Protein 3GA3 (pdb70)

Radius of gyration: 14.43 Å; Cα contacts (8 Å, |Δi|>4): 272; chains: 1; bounding box: 32×32×39 Å

InterPro domains:
  IPR001650 Helicase, C-terminal domain-like [PF00271] (705-823)
  IPR001650 Helicase, C-terminal domain-like [PS51194] (700-882)
  IPR001650 Helicase, C-terminal domain-like [SM00490] (742-826)
  IPR006935 Helicase/UvrB, N-terminal [PF04851] (306-491)
  IPR011029 Death-like domain superfamily [G3DSA:1.10.533.10] (6-97)
  IPR011029 Death-like domain superfamily [G3DSA:1.10.533.10] (108-204)
  IPR014001 Helicase superfamily 1/2, ATP-binding domain [PS51192] (316-509)
  IPR014001 Helicase superfamily 1/2, ATP-binding domain [SM00487] (304-528)
  IPR021673 RIG-I-like receptor, C-terminal regulatory domain [PF11648] (904-1017)
  IPR021673 RIG-I-like receptor, C-terminal regulatory domain [PS51789] (893-1020)
  IPR027417 P-loop containing nucleoside triphosphate hydrolase [G3DSA:3.40.50.300] (308-873)
  IPR027417 P-loop containing nucleoside triphosphate hydrolase [G3DSA:3.40.50.300] (536-840)
  IPR027417 P-loop containing nucleoside triphosphate hydrolase [SSF52540] (132-460)
  IPR027417 P-loop containing nucleoside triphosphate hydrolase [SSF52540] (356-835)
  IPR031964 Caspase recruitment domain [PF16739] (8-97)
  IPR031964 Caspase recruitment domain [PF16739] (111-200)
  IPR038557 RIG-I-like receptor, C-terminal domain superfamily [G3DSA:2.170.150.30] (891-1025)
  IPR041204 RIG-I-like receptor, C-terminal [PF18119] (537-692)
  IPR051363 RIG-I-like Receptor (RLR) Helicase [PTHR14074] (137-1017)

Organism: Homo sapiens (NCBI:txid9606)

Structure (mmCIF, N/CA/C/O backbone):
data_3GA3
#
_entry.id   3GA3
#
_cell.length_a   28.410
_cell.length_b   60.920
_cell.length_c   36.443
_cell.angle_alpha   90.00
_cell.angle_beta   102.58
_cell.angle_gamma   90.00
#
_symmetry.space_group_name_H-M   'P 1 21 1'
#
loop_
_entity.id
_entity.type
_entity.pdbx_description
1 polymer 'Interferon-induced helicase C domain-containing protein 1, MDA5'
2 non-polymer 'ZINC ION'
3 water water
#
loop_
_atom_site.group_PDB
_atom_site.id
_atom_site.type_symbol
_atom_site.label_atom_id
_atom_site.label_alt_id
_atom_site.label_comp_id
_atom_site.label_asym_id
_atom_site.label_entity_id
_atom_site.label_seq_id
_atom_site.pdbx_PDB_ins_code
_atom_site.Cartn_x
_atom_site.Cartn_y
_atom_site.Cartn_z
_atom_site.occupancy
_atom_site.B_iso_or_equiv
_atom_site.auth_seq_id
_atom_site.auth_comp_id
_atom_site.auth_asym_id
_atom_site.auth_atom_id
_atom_site.pdbx_PDB_model_num
ATOM 1 N N . ALA A 1 1 ? 0.486 13.377 23.701 1.00 19.95 893 ALA A N 1
ATOM 2 C CA . ALA A 1 1 ? 1.911 12.959 23.452 1.00 1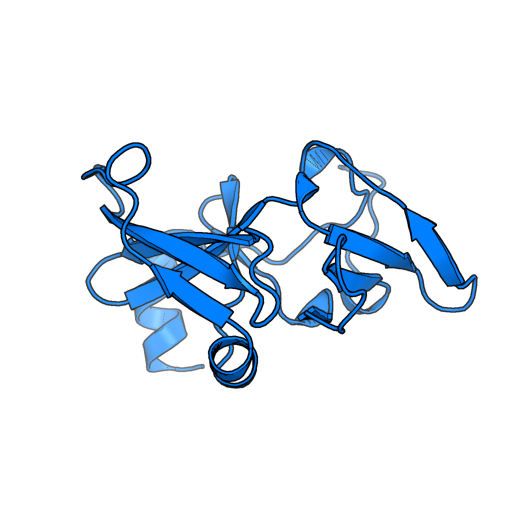8.63 893 ALA A CA 1
ATOM 3 C C . ALA A 1 1 ? 2.860 13.317 24.587 1.00 16.45 893 ALA A C 1
ATOM 4 O O . ALA A 1 1 ? 3.875 12.664 24.773 1.00 14.67 893 ALA A O 1
ATOM 6 N N . LYS A 1 2 ? 2.537 14.336 25.366 1.00 17.93 894 LYS A N 1
ATOM 7 C CA . LYS A 1 2 ? 3.468 14.713 26.409 1.00 18.16 894 LYS A CA 1
ATOM 8 C C . LYS A 1 2 ? 3.695 13.649 27.482 1.00 15.36 894 LYS A C 1
ATOM 9 O O . LYS A 1 2 ? 4.727 13.679 28.151 1.00 17.50 894 LYS A O 1
ATOM 15 N N . HIS A 1 3 ? 2.760 12.708 27.654 1.00 12.42 895 HIS A N 1
ATOM 16 C CA . HIS A 1 3 ? 2.976 11.653 28.649 1.00 11.07 895 HIS A CA 1
ATOM 17 C C . HIS A 1 3 ? 3.384 10.337 28.029 1.00 10.19 895 HIS A C 1
ATOM 18 O O . HIS A 1 3 ? 3.498 9.342 28.709 1.00 11.15 895 HIS A O 1
ATOM 25 N N . TYR A 1 4 ? 3.633 10.355 26.730 1.00 11.02 896 TYR A N 1
ATOM 26 C CA . TYR A 1 4 ? 4.070 9.152 26.024 1.00 9.56 896 TYR A CA 1
ATOM 27 C C . TYR A 1 4 ? 5.474 8.719 26.428 1.00 10.79 896 TYR A C 1
ATOM 28 O O . TYR A 1 4 ? 6.255 9.522 26.938 1.00 12.71 896 TYR A O 1
ATOM 37 N N . LYS A 1 5 ? 5.803 7.461 26.175 1.00 12.17 897 LYS A N 1
ATOM 38 C CA . LYS A 1 5 ? 7.143 6.956 26.466 1.00 11.19 897 LYS A CA 1
ATOM 39 C C . LYS A 1 5 ? 7.999 7.111 25.224 1.00 13.57 897 LYS A C 1
ATOM 40 O O . LYS A 1 5 ? 7.598 6.682 24.133 1.00 12.56 897 LYS A O 1
ATOM 46 N N . ASN A 1 6 ? 9.172 7.717 25.360 1.00 14.98 898 ASN A N 1
ATOM 47 C CA . ASN A 1 6 ? 10.041 7.881 24.204 1.00 16.36 898 ASN A CA 1
ATOM 48 C C . ASN A 1 6 ? 11.021 6.741 24.163 1.00 16.78 898 ASN A C 1
ATOM 49 O O . ASN A 1 6 ? 12.223 6.939 23.996 1.00 21.48 898 ASN A O 1
ATOM 54 N N . ASN A 1 7 ? 10.470 5.538 24.259 1.00 13.20 899 ASN A N 1
ATOM 55 C CA . ASN A 1 7 ? 11.258 4.299 24.282 1.00 12.86 899 ASN A CA 1
ATOM 56 C C . ASN A 1 7 ? 10.632 3.284 23.313 1.00 12.76 899 ASN A C 1
ATOM 57 O O . ASN A 1 7 ? 9.947 2.365 23.735 1.00 12.42 899 ASN A O 1
ATOM 62 N N . PRO A 1 8 ? 10.881 3.440 22.004 1.00 11.38 900 PRO A N 1
ATOM 63 C CA . PRO A 1 8 ? 10.303 2.498 21.033 1.00 12.39 900 PRO A CA 1
ATOM 64 C C . PRO A 1 8 ? 10.723 1.039 21.218 1.00 11.97 900 PRO A C 1
ATOM 65 O O . PRO A 1 8 ? 10.016 0.139 20.747 1.00 12.82 900 PRO A O 1
ATOM 69 N N . SER A 1 9 ? 11.848 0.790 21.887 1.00 12.21 901 SER A N 1
ATOM 70 C CA . SER A 1 9 ? 12.282 -0.602 22.093 1.00 12.47 901 SER A CA 1
ATOM 71 C C . SER A 1 9 ? 11.301 -1.416 22.929 1.00 13.48 901 SER A C 1
ATOM 72 O O . SER A 1 9 ? 11.398 -2.643 22.959 1.00 14.40 901 SER A O 1
ATOM 75 N N . LEU A 1 10 ? 10.353 -0.764 23.604 1.00 12.53 902 LEU A N 1
ATOM 76 C CA . LEU A 1 10 ? 9.381 -1.479 24.419 1.00 14.12 902 LEU A CA 1
ATOM 77 C C . LEU A 1 10 ? 8.369 -2.270 23.618 1.00 13.66 902 LEU A C 1
ATOM 78 O O . LEU A 1 10 ? 7.675 -3.131 24.170 1.00 14.56 902 LEU A O 1
ATOM 83 N N . ILE A 1 11 ? 8.235 -1.961 22.333 1.00 12.62 903 ILE A N 1
ATOM 84 C CA . ILE A 1 11 ? 7.228 -2.642 21.530 1.00 12.93 903 ILE A CA 1
ATOM 85 C C . ILE A 1 11 ? 7.738 -3.377 20.304 1.00 11.05 903 ILE A C 1
ATOM 86 O O . ILE A 1 11 ? 8.825 -3.094 19.792 1.00 11.98 903 ILE A O 1
ATOM 91 N N . THR A 1 12 ? 6.927 -4.347 19.872 1.00 11.95 904 THR A N 1
ATOM 92 C CA . THR A 1 12 ? 7.192 -5.112 18.657 1.00 12.50 904 THR A CA 1
ATOM 93 C C . THR A 1 12 ? 5.889 -5.129 17.876 1.00 13.36 904 THR A C 1
ATOM 94 O O . THR A 1 12 ? 4.803 -5.067 18.458 1.00 14.97 904 THR A O 1
ATOM 98 N N . PHE A 1 13 ? 6.000 -5.174 16.556 1.00 11.68 905 PHE A N 1
ATOM 99 C CA . PHE A 1 13 ? 4.838 -5.213 15.680 1.00 11.85 905 PHE A CA 1
ATOM 100 C C . PHE A 1 13 ? 4.736 -6.568 14.994 1.00 10.72 905 PHE A C 1
ATOM 101 O O . PHE A 1 13 ? 5.714 -7.031 14.391 1.00 12.36 905 PHE A O 1
ATOM 109 N N . LEU A 1 14 ? 3.569 -7.196 15.122 1.00 11.21 906 LEU A N 1
ATOM 110 C CA . LEU A 1 14 ? 3.324 -8.488 14.486 1.00 11.51 906 LEU A CA 1
ATOM 111 C C . LEU A 1 14 ? 2.256 -8.297 13.409 1.00 10.33 906 LEU A C 1
ATOM 112 O O . LEU A 1 14 ? 1.338 -7.496 13.572 1.00 11.38 906 LEU A O 1
ATOM 117 N N . CYS A 1 15 ? 2.369 -9.024 12.301 1.00 10.77 907 CYS A N 1
ATOM 118 C CA . CYS A 1 15 ? 1.326 -8.970 11.277 1.00 11.19 907 CYS A CA 1
ATOM 119 C C . CYS A 1 15 ? 0.018 -9.411 11.952 1.00 12.06 907 CYS A C 1
ATOM 120 O O . CYS A 1 15 ? 0.000 -10.465 12.620 1.00 11.38 907 CYS A O 1
ATOM 123 N N . LYS A 1 16 ? -1.070 -8.642 11.761 1.00 12.00 908 LYS A N 1
ATOM 124 C CA . LYS A 1 16 ? -2.339 -8.975 12.410 1.00 11.55 908 LYS A CA 1
ATOM 125 C C . LYS A 1 16 ? -2.924 -10.279 11.882 1.00 14.36 908 LYS A C 1
ATOM 126 O O . LYS A 1 16 ? -3.720 -10.916 12.571 1.00 14.82 908 LYS A O 1
ATOM 132 N N . ASN A 1 17 ? -2.539 -10.683 10.672 1.00 12.64 909 ASN A N 1
ATOM 133 C CA . ASN A 1 17 ? -3.079 -11.929 10.124 1.00 12.80 909 ASN A CA 1
ATOM 134 C C . ASN A 1 17 ? -2.284 -13.183 10.460 1.00 13.35 909 ASN A C 1
ATOM 135 O O . ASN A 1 17 ? -2.832 -14.134 11.018 1.00 16.35 909 ASN A O 1
ATOM 140 N N . CYS A 1 18 ? -0.985 -13.180 10.171 1.00 11.91 910 CYS A N 1
ATOM 141 C CA . CYS A 1 18 ? -0.175 -14.383 10.396 1.00 11.16 910 CYS A CA 1
ATOM 142 C C . CYS A 1 18 ? 0.694 -14.367 11.652 1.00 12.42 910 CYS A C 1
ATOM 143 O O . CYS A 1 18 ? 1.348 -15.358 11.956 1.00 15.20 910 CYS A O 1
ATOM 146 N N . SER A 1 19 ? 0.709 -13.241 12.366 1.00 13.39 911 SER A N 1
ATOM 147 C CA . SER A 1 19 ? 1.481 -13.102 13.600 1.00 13.46 911 SER A CA 1
ATOM 148 C C . SER A 1 19 ? 2.994 -13.070 13.464 1.00 11.94 911 SER A C 1
ATOM 149 O O . SER A 1 19 ? 3.688 -13.086 14.473 1.00 14.73 911 SER A O 1
ATOM 152 N N . VAL A 1 20 ? 3.519 -13.019 12.246 1.00 11.53 912 VAL A N 1
ATOM 153 C CA . VAL A 1 20 ? 4.955 -12.980 12.101 1.00 11.26 912 VAL A CA 1
ATOM 154 C C . VAL A 1 20 ? 5.486 -11.640 12.625 1.00 13.58 912 VAL A C 1
ATOM 155 O O . VAL A 1 20 ? 4.819 -10.612 12.544 1.00 12.39 912 VAL A O 1
ATOM 159 N N . LEU A 1 21 ? 6.684 -11.664 13.186 1.00 12.86 913 LEU A N 1
ATOM 160 C CA . LEU A 1 21 ? 7.299 -10.430 13.662 1.00 14.32 913 LEU A CA 1
ATOM 161 C C . LEU A 1 21 ? 7.644 -9.564 12.455 1.00 15.10 913 LEU A C 1
ATOM 162 O O . LEU A 1 21 ? 8.388 -9.982 11.562 1.00 18.13 913 LEU A O 1
ATOM 167 N N . ALA A 1 22 ? 7.081 -8.365 12.415 1.00 14.05 914 ALA A N 1
ATOM 168 C CA . ALA A 1 22 ? 7.363 -7.435 11.339 1.00 13.74 914 ALA A CA 1
ATOM 169 C C . ALA A 1 22 ? 8.613 -6.606 11.700 1.00 14.32 914 ALA A C 1
ATOM 170 O O . ALA A 1 22 ? 9.542 -6.497 10.913 1.00 13.62 914 ALA A O 1
ATOM 172 N N . CYS A 1 23 ? 8.622 -6.004 12.883 1.00 13.52 915 CYS A N 1
ATOM 173 C CA . CYS A 1 23 ? 9.790 -5.242 13.307 1.00 12.72 915 CYS A CA 1
ATOM 174 C C . CYS A 1 23 ? 9.648 -4.782 14.738 1.00 12.17 915 CYS A C 1
ATOM 175 O O . CYS A 1 23 ? 8.570 -4.832 15.307 1.00 14.41 915 CYS A O 1
ATOM 178 N N . SER A 1 24 ? 10.766 -4.333 15.295 1.00 15.07 916 SER A N 1
ATOM 179 C CA . SER A 1 24 ? 10.821 -3.753 16.635 1.00 12.61 916 SER A CA 1
ATOM 180 C C . SER A 1 24 ? 10.447 -2.292 16.481 1.00 11.42 916 SER A C 1
ATOM 181 O O . SER A 1 24 ? 10.642 -1.698 15.423 1.00 11.90 916 SER A O 1
ATOM 184 N N . GLY A 1 25 ? 9.911 -1.714 17.547 1.00 10.67 917 GLY A N 1
ATOM 185 C CA . GLY A 1 25 ? 9.607 -0.293 17.532 1.00 10.96 917 GLY A CA 1
ATOM 186 C C . GLY A 1 25 ? 10.875 0.530 17.286 1.00 11.18 917 GLY A C 1
ATOM 187 O O . GLY A 1 25 ? 10.806 1.638 16.762 1.00 11.16 917 GLY A O 1
ATOM 188 N N . GLU A 1 26 ? 12.039 -0.011 17.641 1.00 10.87 918 GLU A N 1
ATOM 189 C CA . GLU A 1 26 ? 13.289 0.699 17.431 1.00 12.58 918 GLU A CA 1
ATOM 190 C C . GLU A 1 26 ? 13.632 0.918 15.971 1.00 10.91 918 GLU A C 1
ATOM 191 O O . GLU A 1 26 ? 14.489 1.742 15.667 1.00 11.97 918 GLU A O 1
ATOM 197 N N . ASP A 1 27 ? 12.973 0.204 15.058 1.00 10.93 919 ASP A N 1
ATOM 198 C CA . ASP A 1 27 ? 13.285 0.341 13.636 1.00 11.29 919 ASP A CA 1
ATOM 199 C C . ASP A 1 27 ? 12.367 1.305 12.910 1.00 10.84 919 ASP A C 1
ATOM 200 O O . ASP A 1 27 ? 12.433 1.432 11.680 1.00 11.67 919 ASP A O 1
ATOM 205 N N . ILE A 1 28 ? 11.498 1.981 13.661 1.00 9.42 920 ILE A N 1
ATOM 206 C CA . ILE A 1 28 ? 10.565 2.938 13.081 1.00 9.80 920 ILE A CA 1
ATOM 207 C C . ILE A 1 28 ? 11.045 4.391 13.134 1.00 12.07 920 ILE A C 1
ATOM 208 O O . ILE A 1 28 ? 11.695 4.809 14.102 1.00 12.21 920 ILE A O 1
ATOM 213 N N . HIS A 1 29 ? 10.757 5.142 12.070 1.00 9.42 921 HIS A N 1
ATOM 214 C CA . HIS A 1 29 ? 10.978 6.601 12.063 1.00 9.38 921 HIS A CA 1
ATOM 215 C C . HIS A 1 29 ? 9.678 7.236 11.626 1.00 11.45 921 HIS A C 1
ATOM 216 O O . HIS A 1 29 ? 8.921 6.656 10.847 1.00 11.22 921 HIS A O 1
ATOM 223 N N . VAL A 1 30 ? 9.388 8.412 12.151 1.00 10.68 922 VAL A N 1
ATOM 224 C CA . VAL A 1 30 ? 8.239 9.171 11.683 1.00 9.99 922 VAL A CA 1
ATOM 225 C C . VAL A 1 30 ? 8.864 10.175 10.713 1.00 10.21 922 VAL A C 1
ATOM 226 O O . VAL A 1 30 ? 9.936 10.733 10.982 1.00 11.53 922 VAL A O 1
ATOM 230 N N . ILE A 1 31 ? 8.226 10.382 9.566 1.00 9.48 923 ILE A N 1
ATOM 231 C CA . ILE A 1 31 ? 8.760 11.295 8.550 1.00 11.00 923 ILE A CA 1
ATOM 232 C C . ILE A 1 31 ? 7.863 12.509 8.485 1.00 8.53 923 ILE A C 1
ATOM 233 O O . ILE A 1 31 ? 6.651 12.388 8.290 1.00 10.34 923 ILE A O 1
ATOM 238 N N . GLU A 1 32 ? 8.460 13.686 8.674 1.00 10.79 924 GLU A N 1
ATOM 239 C CA . GLU A 1 32 ? 7.753 14.965 8.644 1.00 11.46 924 GLU A CA 1
ATOM 240 C C . GLU A 1 32 ? 6.512 14.943 9.538 1.00 10.46 924 GLU A C 1
ATOM 241 O O . GLU A 1 32 ? 5.450 15.469 9.185 1.00 12.53 924 GLU A O 1
ATOM 247 N N . LYS A 1 33 ? 6.669 14.333 10.711 1.00 12.51 925 LYS A N 1
ATO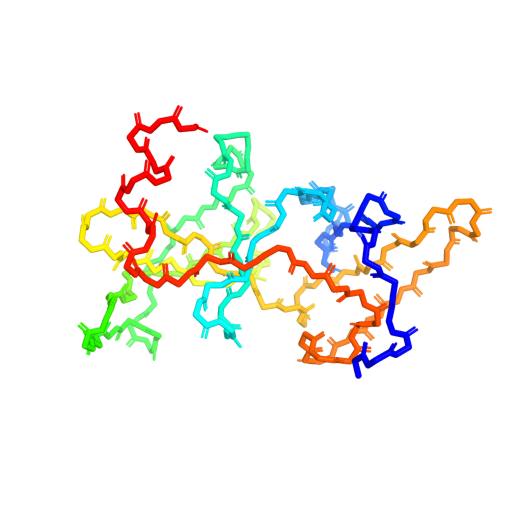M 248 C CA . LYS A 1 33 ? 5.615 14.263 11.716 1.00 13.43 925 LYS A CA 1
ATOM 249 C C . LYS A 1 33 ? 4.343 13.570 11.271 1.00 14.47 925 LYS A C 1
ATOM 250 O O . LYS A 1 33 ? 3.294 13.726 11.894 1.00 17.50 925 LYS A O 1
ATOM 256 N N . MET A 1 34 ? 4.429 12.765 10.224 1.00 13.75 926 MET A N 1
ATOM 257 C CA . MET A 1 34 ? 3.232 12.085 9.746 1.00 15.61 926 MET A CA 1
ATOM 258 C C . MET A 1 34 ? 3.409 10.613 9.415 1.00 15.23 926 MET A C 1
ATOM 259 O O . MET A 1 34 ? 2.776 9.744 10.038 1.00 19.14 926 MET A O 1
ATOM 264 N N . HIS A 1 35 ? 4.296 10.326 8.465 1.00 13.12 927 HIS A N 1
ATOM 265 C CA . HIS A 1 35 ? 4.478 8.957 7.978 1.00 13.53 927 HIS A CA 1
ATOM 266 C C . HIS A 1 35 ? 5.367 8.080 8.823 1.00 13.21 927 HIS A C 1
ATOM 267 O O . HIS A 1 35 ? 6.536 8.398 9.046 1.00 15.07 927 HIS A O 1
ATOM 274 N N . HIS A 1 36 ? 4.852 6.933 9.245 1.00 10.14 928 HIS A N 1
ATOM 275 C CA . HIS A 1 36 ? 5.665 6.034 10.053 1.00 10.51 928 HIS A CA 1
ATOM 276 C C . HIS A 1 36 ? 6.224 5.002 9.090 1.00 10.33 928 HIS A C 1
ATOM 277 O O . HIS A 1 36 ? 5.471 4.320 8.385 1.00 11.27 928 HIS A O 1
ATOM 284 N N . VAL A 1 37 ? 7.547 4.915 9.046 1.00 9.38 929 VAL A N 1
ATOM 285 C CA . VAL A 1 37 ? 8.240 4.047 8.107 1.00 9.92 929 VAL A CA 1
ATOM 286 C C . VAL A 1 37 ? 9.284 3.198 8.795 1.00 10.09 929 VAL A C 1
ATOM 287 O O . VAL A 1 37 ? 9.667 3.439 9.935 1.00 10.82 929 VAL A O 1
ATOM 291 N N . ASN A 1 38 ? 9.746 2.184 8.074 1.00 9.53 930 ASN A N 1
ATOM 292 C CA . ASN A 1 38 ? 10.831 1.350 8.541 1.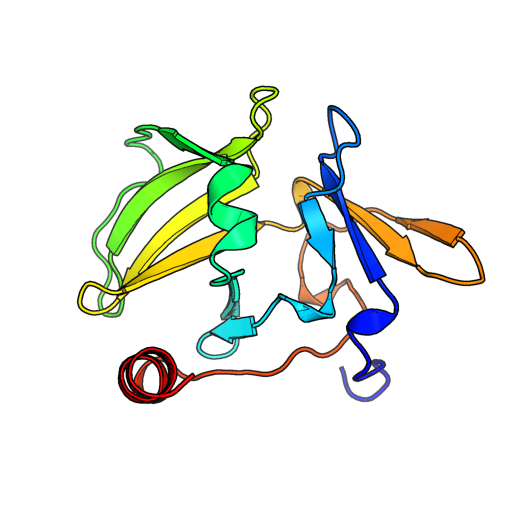00 9.70 930 ASN A CA 1
ATOM 293 C C . ASN A 1 38 ? 11.757 1.283 7.325 1.00 10.77 930 ASN A C 1
ATOM 294 O O . ASN A 1 38 ? 11.417 0.636 6.322 1.00 10.99 930 ASN A O 1
ATOM 299 N N . MET A 1 39 ? 12.911 1.958 7.401 1.00 10.77 931 MET A N 1
ATOM 300 C CA . MET A 1 39 ? 13.868 1.987 6.288 1.00 12.87 931 MET A CA 1
ATOM 301 C C . MET A 1 39 ? 15.030 0.998 6.417 1.00 13.16 931 MET A C 1
ATOM 302 O O . MET A 1 39 ? 15.973 1.038 5.615 1.00 13.56 931 MET A O 1
ATOM 307 N N . THR A 1 40 ? 14.971 0.099 7.388 1.00 12.20 932 THR A N 1
ATOM 308 C CA . THR A 1 40 ? 16.072 -0.849 7.552 1.00 12.01 932 THR A CA 1
ATOM 309 C C . THR A 1 40 ? 16.150 -1.905 6.450 1.00 13.60 932 THR A C 1
ATOM 310 O O . THR A 1 40 ? 15.140 -2.325 5.891 1.00 12.51 932 THR A O 1
ATOM 314 N N . PRO A 1 41 ? 17.367 -2.371 6.126 1.00 12.75 933 PRO A N 1
ATOM 315 C CA . PRO A 1 41 ? 17.489 -3.389 5.085 1.00 12.30 933 PRO A CA 1
ATOM 316 C C . PRO A 1 41 ? 16.798 -4.691 5.475 1.00 13.31 933 PRO A C 1
ATOM 317 O O . PRO A 1 41 ? 16.240 -5.378 4.628 1.00 15.32 933 PRO A O 1
ATOM 321 N N . GLU A 1 42 ? 16.853 -5.063 6.753 1.00 12.92 934 GLU A N 1
ATOM 322 C CA . GLU A 1 42 ? 16.239 -6.305 7.174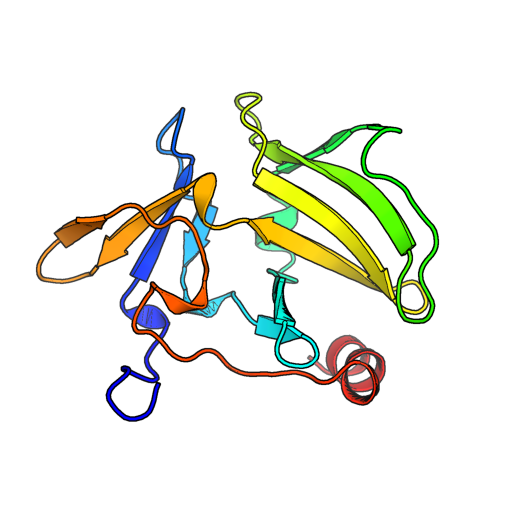 1.00 14.48 934 GLU A CA 1
ATOM 323 C C . GLU A 1 42 ? 14.735 -6.350 6.925 1.00 12.48 934 GLU A C 1
ATOM 324 O O . GLU A 1 42 ? 14.192 -7.384 6.565 1.00 13.99 934 GLU A O 1
ATOM 330 N N . PHE A 1 43 ? 14.063 -5.218 7.098 1.00 13.20 935 PHE A N 1
ATOM 331 C CA . PHE A 1 43 ? 12.622 -5.174 6.899 1.00 11.93 935 PHE A CA 1
ATOM 332 C C . PHE A 1 43 ? 12.240 -5.490 5.450 1.00 11.40 935 PHE A C 1
ATOM 333 O O . PHE A 1 43 ? 11.191 -6.093 5.210 1.00 11.96 935 PHE A O 1
ATOM 341 N N . LYS A 1 44 ? 13.091 -5.091 4.499 1.00 13.33 936 LYS A N 1
ATOM 342 C CA . LYS A 1 44 ? 12.814 -5.330 3.079 1.00 12.17 936 LYS A CA 1
ATOM 343 C C . LYS A 1 44 ? 12.724 -6.810 2.724 1.00 15.06 936 LYS A C 1
ATOM 344 O O . LYS A 1 44 ? 12.142 -7.165 1.700 1.00 18.40 936 LYS A O 1
ATOM 350 N N . GLU A 1 45 ? 13.281 -7.678 3.563 1.00 16.35 937 GLU A N 1
ATOM 351 C CA . GLU A 1 45 ? 13.192 -9.107 3.292 1.00 16.84 937 GLU A CA 1
ATOM 352 C C . GLU A 1 45 ? 11.853 -9.688 3.743 1.00 16.75 937 GLU A C 1
ATOM 353 O O . GLU A 1 45 ? 11.565 -10.865 3.490 1.00 17.50 937 GLU A O 1
ATOM 359 N N . LEU A 1 46 ? 11.027 -8.855 4.378 1.00 14.48 938 LEU A N 1
ATOM 360 C CA . LEU A 1 46 ? 9.761 -9.306 4.943 1.00 13.70 938 LEU A CA 1
ATOM 361 C C . LEU A 1 46 ? 8.500 -8.861 4.235 1.00 13.32 938 LEU A C 1
ATOM 362 O O . LEU A 1 46 ? 7.402 -9.263 4.625 1.00 14.78 938 LEU A O 1
ATOM 367 N N . TYR A 1 47 ? 8.624 -8.012 3.234 1.00 13.22 939 TYR A N 1
ATOM 368 C CA . TYR A 1 47 ? 7.428 -7.547 2.536 1.00 12.86 939 TYR A CA 1
ATOM 369 C C . TYR A 1 47 ? 7.603 -7.671 1.048 1.00 15.72 939 TYR A C 1
ATOM 370 O O . TYR A 1 47 ? 8.716 -7.912 0.552 1.00 15.87 939 TYR A O 1
ATOM 379 N N . ILE A 1 48 ? 6.476 -7.542 0.362 1.00 13.80 940 ILE A N 1
ATOM 380 C CA . ILE A 1 48 ? 6.370 -7.575 -1.091 1.00 15.08 940 ILE A CA 1
ATOM 381 C C . ILE A 1 48 ? 5.689 -6.269 -1.486 1.00 13.22 940 ILE A C 1
ATOM 382 O O . ILE A 1 48 ? 4.799 -5.792 -0.778 1.00 13.16 940 ILE A O 1
ATOM 387 N N . VAL A 1 49 ? 6.108 -5.691 -2.597 1.00 13.29 941 VAL A N 1
ATOM 388 C CA . VAL A 1 49 ? 5.473 -4.488 -3.108 1.00 13.50 941 VAL A CA 1
ATOM 389 C C . VAL A 1 49 ? 4.608 -4.939 -4.279 1.00 15.70 941 VAL A C 1
ATOM 390 O O . VAL A 1 49 ? 5.073 -5.656 -5.168 1.00 17.99 941 VAL A O 1
ATOM 394 N N . ARG A 1 50 ? 3.341 -4.550 -4.272 1.00 13.15 942 ARG A N 1
ATOM 395 C CA . ARG A 1 50 ? 2.452 -4.909 -5.361 1.00 13.78 942 ARG A CA 1
ATOM 396 C C . ARG A 1 50 ? 1.759 -3.659 -5.877 1.00 13.52 942 ARG A C 1
ATOM 397 O O . ARG A 1 50 ? 1.642 -2.657 -5.174 1.00 15.81 942 ARG A O 1
ATOM 405 N N . GLU A 1 51 ? 1.308 -3.714 -7.119 1.00 12.69 943 GLU A N 1
ATOM 406 C CA . GLU A 1 51 ? 0.597 -2.612 -7.725 1.00 12.66 943 GLU A CA 1
ATOM 407 C C . GLU A 1 51 ? -0.771 -2.418 -7.093 1.00 13.45 943 GLU A C 1
ATOM 408 O O . GLU A 1 51 ? -1.489 -3.383 -6.790 1.00 15.61 943 GLU A O 1
ATOM 414 N N . ASN A 1 52 ? -1.136 -1.160 -6.886 1.00 12.56 944 ASN A N 1
ATOM 415 C CA . ASN A 1 52 ? -2.473 -0.876 -6.398 1.00 13.18 944 ASN A CA 1
ATOM 416 C C . ASN A 1 52 ? -2.785 0.524 -6.861 1.00 15.08 944 ASN A C 1
ATOM 417 O O . ASN A 1 52 ? -2.426 1.506 -6.209 1.00 13.95 944 ASN A O 1
ATOM 422 N N . LYS A 1 53 ? -3.442 0.627 -8.007 1.00 13.90 945 LYS A N 1
ATOM 423 C CA . LYS A 1 53 ? -3.736 1.940 -8.568 1.00 16.11 945 LYS A CA 1
ATOM 424 C C . LYS A 1 53 ? -4.701 2.800 -7.783 1.00 18.22 945 LYS A C 1
ATOM 425 O O . LYS A 1 53 ? -4.859 3.997 -8.071 1.00 23.37 945 LYS A O 1
ATOM 431 N N . ALA A 1 54 ? -5.348 2.224 -6.783 1.00 15.31 946 ALA A N 1
ATOM 432 C CA . ALA A 1 54 ? -6.229 3.017 -5.941 1.00 17.05 946 ALA A CA 1
ATOM 433 C C . ALA A 1 54 ? -5.383 3.854 -4.973 1.00 17.36 946 ALA A C 1
ATOM 434 O O . ALA A 1 54 ? -5.816 4.921 -4.537 1.00 18.77 946 ALA A O 1
ATOM 436 N N . LEU A 1 55 ? -4.183 3.359 -4.650 1.00 16.84 947 LEU A N 1
ATOM 437 C CA . LEU A 1 55 ? -3.275 4.014 -3.695 1.00 16.58 947 LEU A CA 1
ATOM 438 C C . LEU A 1 55 ? -2.107 4.787 -4.313 1.00 16.65 947 LEU A C 1
ATOM 439 O O . LEU A 1 55 ? -1.511 5.649 -3.660 1.00 17.95 947 LEU A O 1
ATOM 444 N N . GLN A 1 56 ? -1.755 4.479 -5.550 1.00 14.23 948 GLN A N 1
ATOM 445 C CA . GLN A 1 56 ? -0.629 5.136 -6.197 1.00 14.41 948 GLN A CA 1
ATOM 446 C C . GLN A 1 56 ? -0.934 6.555 -6.632 1.00 15.77 948 GLN A C 1
ATOM 447 O O . GLN A 1 56 ? -1.980 6.841 -7.202 1.00 18.58 948 GLN A O 1
ATOM 453 N N . LYS A 1 57 ? -0.023 7.463 -6.333 1.00 16.06 949 LYS A N 1
ATOM 454 C CA . LYS A 1 57 ? -0.227 8.829 -6.756 1.00 17.52 949 LYS A CA 1
ATOM 455 C C . LYS A 1 57 ? 1.024 9.646 -6.564 1.00 15.52 949 LYS A C 1
ATOM 456 O O . LYS A 1 57 ? 1.958 9.241 -5.851 1.00 14.41 949 LYS A O 1
ATOM 462 N N . LYS A 1 58 ? 1.082 10.763 -7.271 1.00 15.12 950 LYS A N 1
ATOM 463 C CA . LYS A 1 58 ? 2.220 11.657 -7.188 1.00 14.41 950 LYS A CA 1
ATOM 464 C C . LYS A 1 58 ? 1.878 12.787 -6.241 1.00 13.94 950 LYS A C 1
ATOM 465 O O . LYS A 1 58 ? 0.889 13.499 -6.442 1.00 17.57 950 LYS A O 1
ATOM 471 N N . CYS A 1 59 ? 2.690 12.954 -5.213 1.00 13.05 951 CYS A N 1
ATOM 472 C CA . CYS A 1 59 ? 2.504 14.040 -4.266 1.00 11.84 951 CYS A CA 1
ATOM 473 C C . CYS A 1 59 ? 3.686 14.992 -4.362 1.00 11.00 951 CYS A C 1
ATOM 474 O O . CYS A 1 59 ? 4.663 14.740 -5.073 1.00 11.79 951 CYS A O 1
ATOM 477 N N . ALA A 1 60 ? 3.590 16.110 -3.672 1.00 10.74 952 ALA A N 1
ATOM 478 C CA . ALA A 1 60 ? 4.667 17.082 -3.761 1.00 10.85 952 ALA A CA 1
ATOM 479 C C . ALA A 1 60 ? 5.978 16.581 -3.162 1.00 10.70 952 ALA A C 1
ATOM 480 O O . ALA A 1 60 ? 7.078 16.813 -3.717 1.00 11.93 952 ALA A O 1
ATOM 482 N N . ASP A 1 61 ? 5.884 15.868 -2.039 1.00 10.61 953 ASP A N 1
ATOM 483 C CA . ASP A 1 61 ? 7.093 15.448 -1.366 1.00 12.03 953 ASP A CA 1
ATOM 484 C C . ASP A 1 61 ? 7.425 14.004 -1.433 1.00 11.92 953 ASP A C 1
ATOM 485 O O . ASP A 1 61 ? 8.365 13.573 -0.802 1.00 11.77 953 ASP A O 1
ATOM 490 N N . TYR A 1 62 ? 6.650 13.264 -2.203 1.00 9.71 954 TYR A N 1
ATOM 491 C CA . TYR A 1 62 ? 6.888 11.839 -2.397 1.00 9.47 954 TYR A CA 1
ATOM 492 C C . TYR A 1 62 ? 5.926 11.321 -3.432 1.00 10.90 954 TYR A C 1
ATOM 493 O O . TYR A 1 62 ? 4.947 11.970 -3.796 1.00 11.06 954 TYR A O 1
ATOM 502 N N . GLN A 1 63 ? 6.205 10.121 -3.898 1.00 11.31 955 GLN A N 1
ATOM 503 C CA . GLN A 1 63 ? 5.325 9.441 -4.823 1.00 12.56 955 GLN A CA 1
ATOM 504 C C . GLN A 1 63 ? 4.980 8.108 -4.149 1.00 11.01 955 GLN A C 1
ATOM 505 O O . GLN A 1 63 ? 5.811 7.552 -3.434 1.00 11.95 955 GLN A O 1
ATOM 511 N N . ILE A 1 64 ? 3.762 7.619 -4.330 1.00 10.94 956 ILE A N 1
ATOM 512 C CA . ILE A 1 64 ? 3.401 6.317 -3.792 1.00 10.65 956 ILE A CA 1
ATOM 513 C C . ILE A 1 64 ? 3.406 5.401 -5.019 1.00 11.33 956 ILE A C 1
ATOM 514 O O . ILE A 1 64 ? 2.618 5.582 -5.940 1.00 13.18 956 ILE A O 1
ATOM 519 N N . ASN A 1 65 ? 4.283 4.401 -5.007 1.00 11.19 957 ASN A N 1
ATOM 520 C CA . ASN A 1 65 ? 4.452 3.502 -6.152 1.00 11.76 957 ASN A CA 1
ATOM 521 C C . ASN A 1 65 ? 3.892 2.108 -6.029 1.00 12.05 957 ASN A C 1
ATOM 522 O O . ASN A 1 65 ? 3.974 1.310 -6.964 1.00 16.03 957 ASN A O 1
ATOM 527 N N . GLY A 1 66 ? 3.315 1.811 -4.881 1.00 11.27 958 GLY A N 1
ATOM 528 C CA . GLY A 1 66 ? 2.748 0.491 -4.699 1.00 12.65 958 GLY A CA 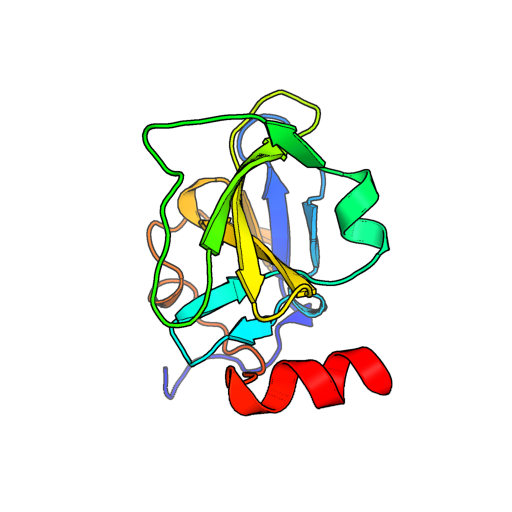1
ATOM 529 C C . GLY A 1 66 ? 2.302 0.273 -3.281 1.00 12.22 958 GLY A C 1
ATOM 530 O O . GLY A 1 66 ? 2.424 1.164 -2.419 1.00 11.45 958 GLY A O 1
ATOM 531 N N . GLU A 1 67 ? 1.791 -0.921 -3.035 1.00 12.39 959 GLU A N 1
ATOM 532 C CA . GLU A 1 67 ? 1.309 -1.318 -1.730 1.00 12.18 959 GLU A CA 1
ATOM 533 C C . GLU A 1 67 ? 2.277 -2.331 -1.164 1.00 13.32 959 GLU A C 1
ATOM 534 O O . GLU A 1 67 ? 2.784 -3.190 -1.881 1.00 15.51 959 GLU A O 1
ATOM 540 N N . ILE A 1 68 ? 2.564 -2.223 0.122 1.00 10.13 960 ILE A N 1
ATOM 541 C CA . ILE A 1 68 ? 3.458 -3.163 0.782 1.00 11.65 960 ILE A CA 1
ATOM 542 C C . ILE A 1 68 ? 2.595 -4.177 1.491 1.00 11.20 960 ILE A C 1
ATOM 543 O O . ILE A 1 68 ? 1.642 -3.820 2.203 1.00 10.87 960 ILE A O 1
ATOM 548 N N . ILE A 1 69 ? 2.926 -5.446 1.292 1.00 10.59 961 ILE A N 1
ATOM 549 C CA . ILE A 1 69 ? 2.182 -6.525 1.931 1.00 11.73 961 ILE A CA 1
ATOM 550 C C . ILE A 1 69 ? 3.121 -7.527 2.564 1.00 11.40 961 ILE A C 1
ATOM 551 O O . ILE A 1 69 ? 4.263 -7.655 2.163 1.00 11.38 961 ILE A O 1
ATOM 556 N N . CYS A 1 70 ? 2.612 -8.220 3.565 1.00 9.76 962 CYS A N 1
ATOM 557 C CA . CYS A 1 70 ? 3.327 -9.281 4.241 1.00 9.50 962 CYS A CA 1
ATOM 558 C C . CYS A 1 70 ? 3.474 -10.454 3.274 1.00 10.29 962 CYS A C 1
ATOM 559 O O . CYS A 1 70 ? 2.701 -10.591 2.306 1.00 11.51 962 CYS A O 1
ATOM 562 N N . LYS A 1 71 ? 4.457 -11.301 3.533 1.00 10.73 963 LYS A N 1
ATOM 563 C CA . LYS A 1 71 ? 4.601 -12.513 2.729 1.00 12.33 963 LYS A CA 1
ATOM 564 C C . LYS A 1 71 ? 3.309 -13.355 2.806 1.00 12.38 963 LYS A C 1
ATOM 565 O O . LYS A 1 71 ? 3.031 -14.125 1.884 1.00 13.72 963 LYS A O 1
ATOM 571 N N . CYS A 1 72 ? 2.499 -13.205 3.864 1.00 11.00 964 CYS A N 1
ATOM 572 C CA . CYS A 1 72 ? 1.251 -13.987 3.974 1.00 12.44 964 CYS A CA 1
ATOM 573 C C . CYS A 1 72 ? 0.128 -13.410 3.128 1.00 11.00 964 CYS A C 1
ATOM 574 O O . CYS A 1 72 ? -0.922 -14.046 2.966 1.00 12.73 964 CYS A O 1
ATOM 577 N N . GLY A 1 73 ? 0.322 -12.194 2.619 1.00 10.60 965 GLY A N 1
ATOM 578 C CA . GLY A 1 73 ? -0.686 -11.537 1.799 1.00 10.52 965 GLY A CA 1
ATOM 579 C C . GLY A 1 73 ? -1.380 -10.359 2.471 1.00 10.58 965 GLY A C 1
ATOM 580 O O . GLY A 1 73 ? -2.004 -9.540 1.791 1.00 12.18 965 GLY A O 1
ATOM 581 N N . GLN A 1 74 ? -1.277 -10.261 3.790 1.00 10.10 966 GLN A N 1
ATOM 582 C CA . GLN A 1 74 ? -1.917 -9.159 4.511 1.00 10.38 966 GLN A CA 1
ATOM 583 C C . GLN A 1 74 ? -1.297 -7.816 4.168 1.00 9.64 966 GLN A C 1
ATOM 584 O O . GLN A 1 74 ? -0.070 -7.657 4.214 1.00 10.25 966 GLN A O 1
ATOM 590 N N . ALA A 1 75 ? -2.121 -6.841 3.817 1.00 10.49 967 ALA A N 1
ATOM 591 C CA . ALA A 1 75 ? -1.577 -5.536 3.509 1.00 9.99 967 ALA A CA 1
ATOM 592 C C . ALA A 1 75 ? -0.949 -4.957 4.774 1.00 10.09 967 ALA A C 1
ATOM 593 O O . ALA A 1 75 ? -1.448 -5.159 5.889 1.00 10.42 967 ALA A O 1
ATOM 595 N N . TRP A 1 76 ? 0.152 -4.245 4.582 1.00 9.73 968 TRP A N 1
ATOM 596 C CA . TRP A 1 76 ? 0.867 -3.588 5.678 1.00 9.22 968 TRP A CA 1
ATOM 597 C C . TRP A 1 76 ? 0.921 -2.080 5.519 1.00 8.99 968 TRP A C 1
ATOM 598 O O . TRP A 1 76 ? 0.901 -1.360 6.512 1.00 10.40 968 TRP A O 1
ATOM 609 N N . GLY A 1 77 ? 1.015 -1.604 4.280 1.00 8.28 969 GLY A N 1
ATOM 610 C CA . GLY A 1 77 ? 1.084 -0.173 4.074 1.00 9.29 969 GLY A CA 1
ATOM 611 C C . GLY A 1 77 ? 1.343 0.189 2.634 1.00 10.07 969 GLY A C 1
ATOM 612 O O . GLY A 1 77 ? 0.849 -0.467 1.724 1.00 9.64 969 GLY A O 1
ATOM 613 N N . THR A 1 78 ? 2.111 1.244 2.422 1.00 9.42 970 THR A N 1
ATOM 614 C CA . THR A 1 78 ? 2.391 1.721 1.080 1.00 9.78 970 THR A CA 1
ATOM 615 C C . THR A 1 78 ? 3.868 1.962 0.866 1.00 10.58 970 THR A C 1
ATOM 616 O O . THR A 1 78 ? 4.617 2.159 1.839 1.00 12.07 970 THR A O 1
ATOM 620 N N . MET A 1 79 ? 4.298 1.915 -0.384 1.00 9.77 971 MET A N 1
ATOM 621 C CA . MET A 1 79 ? 5.675 2.217 -0.698 1.00 10.74 971 MET A CA 1
ATOM 622 C C . MET A 1 79 ? 5.782 3.659 -1.180 1.00 11.31 971 MET A C 1
ATOM 623 O O . MET A 1 79 ? 5.361 3.985 -2.298 1.00 12.14 971 MET A O 1
ATOM 628 N N . MET A 1 80 ? 6.304 4.527 -0.318 1.00 10.00 972 MET A N 1
ATOM 629 C CA . MET A 1 80 ? 6.526 5.923 -0.669 1.00 9.74 972 MET A CA 1
ATOM 630 C C . MET A 1 80 ? 7.955 6.052 -1.165 1.00 9.19 972 MET A C 1
ATOM 631 O O . MET A 1 80 ? 8.826 5.264 -0.774 1.00 10.42 972 MET A O 1
ATOM 636 N N . VAL A 1 81 ? 8.209 7.018 -2.041 1.00 9.83 973 VAL A N 1
ATOM 637 C CA . VAL A 1 81 ? 9.569 7.253 -2.511 1.00 9.75 973 VAL A CA 1
ATOM 638 C C . VAL A 1 81 ? 9.764 8.762 -2.500 1.00 10.23 973 VAL A C 1
ATOM 639 O O . VAL A 1 81 ? 8.954 9.484 -3.063 1.00 11.31 973 VAL A O 1
ATOM 643 N N . HIS A 1 82 ? 10.819 9.228 -1.834 1.00 8.79 974 HIS A N 1
ATOM 644 C CA . HIS A 1 82 ? 11.173 10.646 -1.771 1.00 9.19 974 HIS A CA 1
ATOM 645 C C . HIS A 1 82 ? 12.549 10.797 -2.414 1.00 9.52 974 HIS A C 1
ATOM 646 O O . HIS A 1 82 ? 13.520 10.249 -1.920 1.00 10.57 974 HIS A O 1
ATOM 653 N N . LYS A 1 83 ? 12.626 11.547 -3.510 1.00 10.30 975 LYS A N 1
ATOM 654 C CA . LYS A 1 83 ? 13.889 11.776 -4.204 1.00 11.62 975 LYS A CA 1
ATOM 655 C C . LYS A 1 83 ? 14.672 10.494 -4.451 1.00 9.40 975 LYS A C 1
ATOM 656 O O . LYS A 1 83 ? 15.877 10.413 -4.219 1.00 12.66 975 LYS A O 1
ATOM 662 N N . GLY A 1 84 ? 13.972 9.462 -4.896 1.00 10.14 976 GLY A N 1
ATOM 663 C CA . GLY A 1 84 ? 14.611 8.184 -5.176 1.00 10.42 976 GLY A CA 1
ATOM 664 C C . GLY A 1 84 ? 14.885 7.303 -3.975 1.00 12.07 976 GLY A C 1
ATOM 665 O O . GLY A 1 84 ? 15.416 6.197 -4.141 1.00 14.40 976 GLY A O 1
ATOM 666 N N . LEU A 1 85 ? 14.510 7.749 -2.784 1.00 10.92 977 LEU A N 1
ATOM 667 C CA . LEU A 1 85 ? 14.755 6.953 -1.581 1.00 11.36 977 LEU A CA 1
ATOM 668 C C . LEU A 1 85 ? 13.476 6.262 -1.119 1.00 10.86 977 LEU A C 1
ATOM 669 O O . LEU A 1 85 ? 12.431 6.887 -1.018 1.00 10.67 977 LEU A O 1
ATOM 674 N N . ASP A 1 86 ? 13.561 4.963 -0.866 1.00 12.99 978 ASP A N 1
ATOM 675 C CA . ASP A 1 86 ? 12.406 4.174 -0.437 1.00 12.14 978 ASP A CA 1
ATOM 676 C C . ASP A 1 86 ? 11.993 4.464 1.002 1.00 10.78 978 ASP A C 1
ATOM 677 O O . ASP A 1 86 ? 12.835 4.447 1.909 1.00 12.51 978 ASP A O 1
ATOM 682 N N . LEU A 1 87 ? 10.699 4.707 1.202 1.00 10.10 979 LEU A N 1
ATOM 683 C CA . LEU A 1 87 ? 10.119 4.950 2.525 1.00 10.36 979 LEU A CA 1
ATOM 684 C C . LEU A 1 87 ? 8.970 3.954 2.705 1.00 9.99 979 LEU A C 1
ATOM 685 O O . LEU A 1 87 ? 7.827 4.241 2.363 1.00 9.60 979 LEU A O 1
ATOM 690 N N . PRO A 1 88 ? 9.250 2.751 3.233 1.00 10.00 980 PRO A N 1
ATOM 691 C CA . PRO A 1 88 ? 8.203 1.742 3.430 1.00 10.22 980 PRO A CA 1
ATOM 692 C C . 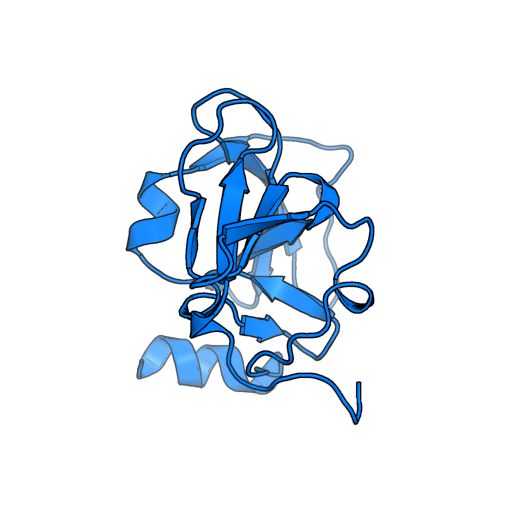PRO A 1 88 ? 7.321 2.227 4.558 1.00 11.02 980 PRO A C 1
ATOM 693 O O . PRO A 1 88 ? 7.735 2.215 5.714 1.00 9.48 980 PRO A O 1
ATOM 697 N N . CYS A 1 89 ? 6.105 2.636 4.214 1.00 9.79 981 CYS A N 1
ATOM 698 C CA . CYS A 1 89 ? 5.166 3.230 5.171 1.00 9.74 981 CYS A CA 1
ATOM 699 C C . CYS A 1 89 ? 4.188 2.241 5.747 1.00 11.00 981 CYS A C 1
ATOM 700 O O . CYS A 1 89 ? 3.469 1.570 5.009 1.00 10.97 981 CYS A O 1
ATOM 703 N N . LEU A 1 90 ? 4.171 2.154 7.074 1.00 9.32 982 LEU A N 1
ATOM 704 C CA . LEU A 1 90 ? 3.315 1.212 7.769 1.00 9.56 982 LEU A CA 1
ATOM 705 C C . LEU A 1 90 ? 2.061 1.854 8.314 1.00 10.03 982 LEU A C 1
ATOM 706 O O . LEU A 1 90 ? 2.124 2.933 8.894 1.00 9.72 982 LEU A O 1
ATOM 711 N N . LYS A 1 91 ? 0.923 1.190 8.118 1.00 9.43 983 LYS A N 1
ATOM 712 C CA . LYS A 1 91 ? -0.346 1.673 8.671 1.00 8.28 983 LYS A CA 1
ATOM 713 C C . LYS A 1 91 ? -0.562 0.815 9.920 1.00 9.13 983 LYS A C 1
ATOM 714 O O . LYS A 1 91 ? -0.654 -0.422 9.825 1.00 9.56 983 LYS A O 1
ATOM 720 N N . ILE A 1 92 ? -0.677 1.449 11.085 1.00 9.84 984 ILE A N 1
ATOM 721 C CA . ILE A 1 92 ? -0.764 0.698 12.325 1.00 10.52 984 ILE A CA 1
ATOM 722 C C . ILE A 1 92 ? -1.942 -0.282 12.419 1.00 10.07 984 ILE A C 1
ATOM 723 O O . ILE A 1 92 ? -1.861 -1.294 13.103 1.00 11.56 984 ILE A O 1
ATOM 728 N N . ARG A 1 93 ? -3.012 0.018 11.692 1.00 9.97 985 ARG A N 1
ATOM 729 C CA . ARG A 1 93 ? -4.189 -0.854 11.707 1.00 9.96 985 ARG A CA 1
ATOM 730 C C . ARG A 1 93 ? -3.917 -2.260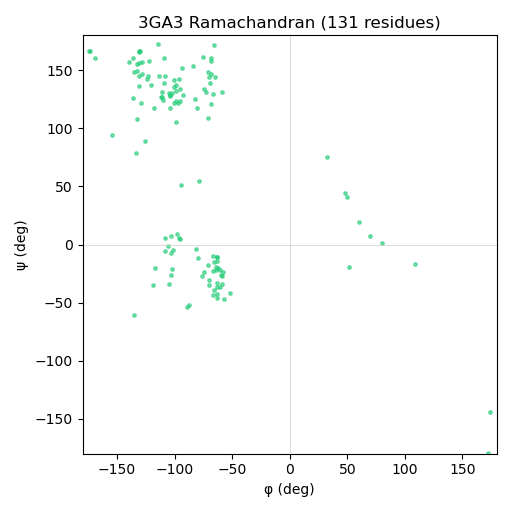 11.165 1.00 12.96 985 ARG A C 1
ATOM 731 O O . ARG A 1 93 ? -4.770 -3.137 11.302 1.00 14.46 985 ARG A O 1
ATOM 739 N N . ASN A 1 94 ? -2.755 -2.477 10.548 1.00 11.33 986 ASN A N 1
ATOM 740 C CA . ASN A 1 94 ? -2.432 -3.801 10.000 1.00 10.94 986 ASN A CA 1
ATOM 741 C C . ASN A 1 94 ? -1.616 -4.677 10.919 1.00 10.85 986 ASN A C 1
ATOM 742 O O . ASN A 1 94 ? -1.258 -5.792 10.532 1.00 11.53 986 ASN A O 1
ATOM 747 N N . PHE A 1 95 ? -1.365 -4.213 12.137 1.00 11.15 987 PHE A N 1
ATOM 748 C CA . PHE A 1 95 ? -0.528 -4.948 13.059 1.00 10.65 987 PHE A CA 1
ATOM 749 C C . PHE A 1 95 ? -1.128 -5.138 14.437 1.00 13.17 987 PHE A C 1
ATOM 750 O O . PHE A 1 95 ? -2.151 -4.513 14.792 1.00 15.74 987 PHE A O 1
ATOM 758 N N . VAL A 1 96 ? -0.493 -6.032 15.173 1.00 12.92 988 VAL A N 1
ATOM 759 C CA . VAL A 1 96 ? -0.791 -6.260 16.583 1.00 15.01 988 VAL A CA 1
ATOM 760 C C . VAL A 1 96 ? 0.474 -5.731 17.261 1.00 13.97 988 VAL A C 1
ATOM 761 O O . VAL A 1 96 ? 1.597 -6.054 16.853 1.00 13.77 988 VAL A O 1
ATOM 765 N N . VAL A 1 97 ? 0.314 -4.899 18.288 1.00 13.91 989 VAL A N 1
ATOM 766 C CA . VAL A 1 97 ? 1.470 -4.330 18.985 1.00 14.48 989 VAL A CA 1
ATOM 767 C C . VAL A 1 97 ? 1.651 -5.040 20.310 1.00 14.32 989 VAL A C 1
ATOM 768 O O . VAL A 1 97 ? 0.700 -5.157 21.075 1.00 15.59 989 VAL A O 1
ATOM 772 N N . VAL A 1 98 ? 2.857 -5.521 20.553 1.00 13.96 990 VAL A N 1
ATOM 773 C CA . VAL A 1 98 ? 3.175 -6.219 21.792 1.00 13.90 990 VAL A CA 1
ATOM 774 C C . VAL A 1 98 ? 4.124 -5.397 22.640 1.00 14.57 990 VAL A C 1
ATOM 775 O O . VAL A 1 98 ? 5.163 -4.974 22.158 1.00 13.11 990 VAL A O 1
ATOM 779 N N . PHE A 1 99 ? 3.753 -5.172 23.900 1.00 15.95 991 PHE A N 1
ATOM 780 C CA . PHE A 1 99 ? 4.595 -4.426 24.847 1.00 17.19 991 PHE A CA 1
ATOM 781 C C . PHE A 1 99 ? 5.427 -5.434 25.661 1.00 19.21 991 PHE A C 1
ATOM 782 O O . PHE A 1 99 ? 4.898 -6.446 26.123 1.00 18.96 991 PHE A O 1
ATOM 790 N N . LYS A 1 100 ? 6.721 -5.184 25.826 1.00 20.54 992 LYS A N 1
ATOM 791 C CA . LYS A 1 100 ? 7.573 -6.112 26.589 1.00 24.89 992 LYS A CA 1
ATOM 792 C C . LYS A 1 100 ? 7.245 -6.216 28.090 1.00 30.19 992 LYS A C 1
ATOM 793 O O . LYS A 1 100 ? 6.435 -5.454 28.602 1.00 24.68 992 LYS A O 1
ATOM 799 N N . ASN A 1 101 ? 7.898 -7.178 28.764 1.00 35.43 993 ASN A N 1
ATOM 800 C CA . ASN A 1 101 ? 7.807 -7.494 30.213 1.00 39.74 993 ASN A CA 1
ATOM 801 C C . ASN A 1 101 ? 6.416 -7.693 30.807 1.00 42.02 993 ASN A C 1
ATOM 802 O O . ASN A 1 101 ? 6.253 -8.305 31.877 1.00 44.20 993 ASN A O 1
ATOM 807 N N . ASN A 1 102 ? 5.415 -7.188 30.097 1.00 43.97 994 ASN A N 1
ATOM 808 C CA . ASN A 1 102 ? 4.023 -7.258 30.496 1.00 45.53 994 ASN A CA 1
ATOM 809 C C . ASN A 1 102 ? 3.367 -8.085 29.411 1.00 46.40 994 ASN A C 1
ATOM 810 O O . ASN A 1 102 ? 2.304 -8.682 29.597 1.00 46.13 994 ASN A O 1
ATOM 815 N N . SER A 1 103 ? 4.054 -8.125 28.277 1.00 45.35 995 SER A N 1
ATOM 816 C CA . SER A 1 103 ? 3.600 -8.862 27.112 1.00 46.31 995 SER A CA 1
ATOM 817 C C . SER A 1 103 ? 2.086 -8.853 27.051 1.00 45.32 995 SER A C 1
ATOM 818 O O . SER A 1 103 ? 1.402 -9.828 27.391 1.00 46.32 995 SER A O 1
ATOM 821 N N . THR A 1 104 ? 1.575 -7.698 26.661 1.00 44.46 996 THR A N 1
ATOM 822 C CA . THR A 1 104 ? 0.149 -7.472 26.505 1.00 42.69 996 THR A CA 1
ATOM 823 C C . THR A 1 104 ? 0.036 -7.080 25.044 1.00 40.19 996 THR A C 1
ATOM 824 O O . THR A 1 104 ? 0.877 -6.323 24.539 1.00 39.92 996 THR A O 1
ATOM 828 N N . LYS A 1 105 ? -0.970 -7.615 24.361 1.00 36.93 997 LYS A N 1
ATOM 829 C CA . LYS A 1 105 ? -1.168 -7.322 22.952 1.00 31.29 997 LYS A CA 1
ATOM 830 C C . LYS A 1 105 ? -2.251 -6.275 22.754 1.00 28.58 997 LYS A C 1
ATOM 831 O O . LYS A 1 105 ? -3.274 -6.306 23.440 1.00 27.65 997 LYS A O 1
ATOM 837 N N . LYS A 1 106 ? -2.021 -5.382 21.787 1.00 22.09 998 LYS A N 1
ATOM 838 C CA . LYS A 1 106 ? -2.923 -4.278 21.488 1.00 19.12 998 LYS A CA 1
ATOM 839 C C . LYS A 1 106 ? -3.129 -3.973 20.004 1.00 17.37 998 LYS A C 1
ATOM 840 O O . LYS A 1 106 ? -2.295 -4.301 19.159 1.00 19.65 998 LYS A O 1
ATOM 846 N N . GLN A 1 107 ? -4.243 -3.331 19.682 1.00 16.89 999 GLN A N 1
ATOM 847 C CA . GLN A 1 107 ? -4.515 -2.914 18.313 1.00 17.37 999 GLN A CA 1
ATOM 848 C C . GLN A 1 107 ? -4.931 -1.454 18.333 1.00 16.72 999 GLN A C 1
ATOM 849 O O . GLN A 1 107 ? -5.606 -0.989 19.260 1.00 19.88 999 GLN A O 1
ATOM 855 N N . TYR A 1 108 ? -4.543 -0.727 17.300 1.00 13.17 1000 TYR A N 1
ATOM 856 C CA . TYR A 1 108 ? -4.840 0.688 17.218 1.00 13.31 1000 TYR A CA 1
ATOM 857 C C . TYR A 1 108 ? -5.311 1.031 15.817 1.00 14.44 1000 TYR A C 1
ATOM 858 O O . TYR A 1 108 ? -5.024 0.298 14.866 1.00 17.06 1000 TYR A O 1
ATOM 867 N N . LYS A 1 109 ? -5.994 2.157 15.673 1.00 14.99 1001 LYS A N 1
ATOM 868 C CA . LYS A 1 109 ? -6.447 2.586 14.352 1.00 16.48 1001 LYS A CA 1
ATOM 869 C C . LYS A 1 109 ? -5.584 3.701 13.768 1.00 16.49 1001 LYS A C 1
ATOM 870 O O . LYS A 1 109 ? -5.482 3.852 12.547 1.00 16.00 1001 LYS A O 1
ATOM 876 N N . LYS A 1 110 ? -4.952 4.489 14.642 1.00 14.06 1002 LYS A N 1
ATOM 877 C CA . LYS A 1 110 ? -4.091 5.579 14.209 1.00 14.15 1002 LYS A CA 1
ATOM 878 C C . LYS A 1 110 ? -2.804 5.542 15.035 1.00 11.63 1002 LYS A C 1
ATOM 879 O O . LYS A 1 110 ? -2.831 5.162 16.207 1.00 12.97 1002 LYS A O 1
ATOM 885 N N . TRP A 1 111 ? -1.695 5.959 14.429 1.00 12.24 1003 TRP A N 1
ATOM 886 C CA . TRP A 1 111 ? -0.424 5.942 15.154 1.00 12.74 1003 TRP A CA 1
ATOM 887 C C . TRP A 1 111 ? -0.469 6.804 16.425 1.00 12.48 1003 TRP A C 1
ATOM 888 O O . TRP A 1 111 ? 0.115 6.432 17.440 1.00 13.48 1003 TRP A O 1
ATOM 899 N N . VAL A 1 112 ? -1.211 7.908 16.403 1.00 13.64 1004 VAL A N 1
ATOM 900 C CA . VAL A 1 112 ? -1.273 8.775 17.596 1.00 14.30 1004 VAL A CA 1
ATOM 901 C C . VAL A 1 112 ? -1.909 8.083 18.809 1.00 15.40 1004 VAL A C 1
ATOM 902 O O . VAL A 1 112 ? -1.697 8.478 19.965 1.00 16.64 1004 VAL A O 1
ATOM 906 N N . GLU A 1 113 ? -2.659 7.024 18.569 1.00 12.53 1005 GLU A N 1
ATOM 907 C CA . GLU A 1 113 ? -3.293 6.296 19.654 1.00 13.10 1005 GLU A CA 1
ATOM 908 C C . GLU A 1 113 ? -2.277 5.443 20.437 1.00 13.41 1005 GLU A C 1
ATOM 909 O O . GLU A 1 113 ? -2.512 5.105 21.597 1.00 15.64 1005 GLU A O 1
ATOM 915 N N . LEU A 1 114 ? -1.154 5.092 19.794 1.00 12.98 1006 LEU A N 1
ATOM 916 C CA . LEU A 1 114 ? -0.082 4.293 20.428 1.00 12.40 1006 LEU A CA 1
ATOM 917 C C . LEU A 1 114 ? 0.732 5.297 21.263 1.00 11.92 1006 LEU A C 1
ATOM 918 O O . LEU A 1 114 ? 1.360 6.184 20.699 1.00 11.45 1006 LEU A O 1
ATOM 923 N N . PRO A 1 115 ? 0.767 5.126 22.608 1.00 12.22 1007 PRO A N 1
ATOM 924 C CA . PRO A 1 115 ? 1.498 6.076 23.464 1.00 10.94 1007 PRO A CA 1
ATOM 925 C C . PRO A 1 115 ? 3.006 5.935 23.550 1.00 10.63 1007 PRO A C 1
ATOM 926 O O . PRO A 1 115 ? 3.593 5.839 24.644 1.00 12.43 1007 PRO A O 1
ATOM 930 N N . ILE A 1 116 ? 3.615 5.953 22.383 1.00 10.87 1008 ILE A N 1
ATOM 931 C CA . ILE A 1 116 ? 5.045 5.834 22.192 1.00 10.98 1008 ILE A CA 1
ATOM 932 C C . ILE A 1 116 ? 5.488 6.958 21.254 1.00 12.10 1008 ILE A C 1
ATOM 933 O O . ILE A 1 116 ? 4.803 7.247 20.266 1.00 12.27 1008 ILE A O 1
ATOM 938 N N . THR A 1 117 ? 6.606 7.611 21.573 1.00 10.85 1009 THR A N 1
ATOM 939 C CA . THR A 1 117 ? 7.135 8.665 20.712 1.00 11.55 1009 THR A CA 1
ATOM 940 C C . THR A 1 117 ? 8.344 8.113 19.975 1.00 11.65 1009 THR A C 1
ATOM 941 O O . THR A 1 117 ? 9.228 7.491 20.581 1.00 12.64 1009 THR A O 1
ATOM 945 N N . PHE A 1 118 ? 8.357 8.311 18.657 1.00 11.01 1010 PHE A N 1
ATOM 946 C CA . PHE A 1 118 ? 9.420 7.826 17.793 1.00 11.02 1010 PHE A CA 1
ATOM 947 C C . PHE A 1 118 ? 10.288 8.957 17.275 1.00 10.02 1010 PHE A C 1
ATOM 948 O O . PHE A 1 118 ? 9.893 10.121 17.264 1.00 10.39 1010 PHE A O 1
ATOM 956 N N . PRO A 1 119 ? 11.496 8.621 16.814 1.00 10.85 1011 PRO A N 1
ATOM 957 C CA . PRO A 1 119 ? 12.374 9.661 16.268 1.00 10.32 1011 PRO A CA 1
ATOM 958 C C . PRO A 1 119 ? 11.799 10.149 14.945 1.00 9.76 1011 PRO A C 1
ATOM 959 O O . PRO A 1 119 ? 11.233 9.374 14.158 1.00 10.91 1011 PRO A O 1
ATOM 963 N N . ASN A 1 120 ? 11.952 11.438 14.700 1.00 10.63 1012 ASN A N 1
ATOM 964 C CA . ASN A 1 120 ? 11.459 12.071 13.502 1.00 10.95 1012 ASN A CA 1
ATOM 965 C C . ASN A 1 120 ? 12.564 12.455 12.548 1.00 10.84 1012 ASN A C 1
ATOM 966 O O . ASN A 1 120 ? 13.653 12.848 12.958 1.00 11.73 1012 ASN A O 1
ATOM 971 N N . LEU A 1 121 ? 12.259 12.341 11.263 1.00 9.95 1013 LEU A N 1
ATOM 972 C CA . LEU A 1 121 ? 13.138 12.841 10.205 1.00 10.70 1013 LEU A CA 1
ATOM 973 C C . LEU A 1 121 ? 12.244 13.686 9.302 1.00 9.53 1013 LEU A C 1
ATOM 974 O O . LEU A 1 121 ? 11.237 13.203 8.791 1.00 11.27 1013 LEU A O 1
ATOM 979 N N . ASP A 1 122 ? 12.562 14.963 9.122 1.00 9.49 1014 ASP A N 1
ATOM 980 C CA . ASP A 1 122 ? 11.790 15.760 8.178 1.00 9.88 1014 ASP A CA 1
ATOM 981 C C . ASP A 1 122 ? 12.246 15.340 6.759 1.00 11.19 1014 ASP A C 1
ATOM 982 O O . ASP A 1 122 ? 13.309 14.737 6.597 1.00 11.48 1014 ASP A O 1
ATOM 987 N N . TYR A 1 123 ? 11.450 15.624 5.735 1.00 10.43 1015 TYR A N 1
ATOM 988 C CA . TYR A 1 123 ? 11.849 15.262 4.374 1.00 12.11 1015 TYR A CA 1
ATOM 989 C C . TYR A 1 123 ? 13.249 15.771 4.068 1.00 11.32 1015 TYR A C 1
ATOM 990 O O . TYR A 1 123 ? 14.057 15.078 3.446 1.00 13.45 1015 TYR A O 1
ATOM 999 N N . SER A 1 124 ? 13.528 17.000 4.511 1.00 11.73 1016 SER A N 1
ATOM 1000 C CA . SER A 1 124 ? 14.806 17.664 4.274 1.00 12.94 1016 SER A CA 1
ATOM 1001 C C . SER A 1 124 ? 16.001 16.974 4.897 1.00 13.79 1016 SER A C 1
ATOM 1002 O O . SER A 1 124 ? 17.136 17.320 4.590 1.00 16.99 1016 SER A O 1
ATOM 1005 N N . GLU A 1 125 ? 15.750 15.990 5.763 1.00 12.67 1017 GLU A N 1
ATOM 1006 C CA . GLU A 1 125 ? 16.826 15.265 6.440 1.00 12.08 1017 GLU A CA 1
ATOM 1007 C C . GLU A 1 125 ? 17.062 13.877 5.837 1.00 12.83 1017 GLU A C 1
ATOM 1008 O O . GLU A 1 125 ? 18.033 13.194 6.192 1.00 13.70 1017 GLU A O 1
ATOM 1014 N N . LEU A 1 126 ? 16.202 13.456 4.918 1.00 11.27 1018 LEU A N 1
ATOM 1015 C CA . LEU A 1 126 ? 16.308 12.100 4.378 1.00 12.72 1018 LEU A CA 1
ATOM 1016 C C . LEU A 1 126 ? 17.532 11.789 3.536 1.00 13.09 1018 LEU A C 1
ATOM 1017 O O . LEU A 1 126 ? 18.116 10.714 3.689 1.00 12.63 1018 LEU A O 1
ATOM 1022 N N . GLU A 1 127 ? 17.926 12.691 2.641 1.00 13.34 1019 GLU A N 1
ATOM 1023 C CA . GLU A 1 127 ? 19.094 12.415 1.815 1.00 13.16 1019 GLU A CA 1
ATOM 1024 C C . GLU A 1 127 ? 20.343 12.283 2.696 1.00 13.93 1019 GLU A C 1
ATOM 1025 O O . GLU A 1 127 ? 21.155 11.396 2.478 1.00 13.83 1019 GLU A O 1
ATOM 1031 N N . HIS A 1 128 ? 20.481 13.159 3.682 1.00 15.25 1020 HIS A N 1
ATOM 1032 C CA . HIS A 1 128 ? 21.628 13.126 4.582 1.00 14.01 1020 HIS A CA 1
ATOM 1033 C C . HIS A 1 128 ? 21.606 11.813 5.365 1.00 13.25 1020 HIS A C 1
ATOM 1034 O O . HIS A 1 128 ? 22.638 11.133 5.497 1.00 13.85 1020 HIS A O 1
ATOM 1041 N N . HIS A 1 129 ? 20.437 11.451 5.895 1.00 12.28 1021 HIS A N 1
ATOM 1042 C CA . HIS A 1 129 ? 20.293 10.233 6.656 1.00 12.28 1021 HIS A CA 1
ATOM 1043 C C . HIS A 1 129 ? 20.709 8.985 5.879 1.00 12.85 1021 HIS A C 1
ATOM 1044 O O . HIS A 1 129 ? 21.418 8.113 6.405 1.00 13.11 1021 HIS A O 1
ATOM 1051 N N . HIS A 1 130 ? 20.246 8.876 4.640 1.00 12.15 1022 HIS A N 1
ATOM 1052 C CA . HIS A 1 130 ? 20.591 7.731 3.822 1.00 13.55 1022 HIS A CA 1
ATOM 1053 C C . HIS A 1 130 ? 22.057 7.724 3.385 1.00 13.62 1022 HIS A C 1
ATOM 1054 O O . HIS A 1 130 ? 22.648 6.659 3.215 1.00 14.59 1022 HIS A O 1
ATOM 1061 N N . HIS A 1 131 ? 22.645 8.907 3.228 1.00 12.37 1023 HIS A N 1
ATOM 1062 C CA . HIS A 1 131 ? 24.042 8.988 2.796 1.00 12.39 1023 HIS A CA 1
ATOM 1063 C C . HIS A 1 131 ? 24.998 8.513 3.880 1.00 13.52 1023 HIS A C 1
ATOM 1064 O O . HIS A 1 131 ? 26.003 7.872 3.582 1.00 14.11 1023 HIS A O 1
ATOM 1071 N N . HIS A 1 132 ? 24.652 8.790 5.131 1.00 12.19 1024 HIS A N 1
ATOM 1072 C CA . HIS A 1 132 ? 25.499 8.504 6.276 1.00 13.28 1024 HIS A CA 1
ATOM 1073 C C . HIS A 1 132 ? 25.180 7.340 7.191 1.00 13.40 1024 HIS A C 1
ATOM 1074 O O . HIS A 1 132 ? 26.093 6.714 7.750 1.00 13.72 1024 HIS A O 1
ATOM 1081 N N . HIS A 1 133 ? 23.901 7.057 7.374 1.00 12.40 1025 HIS A N 1
ATOM 1082 C CA . HIS A 1 133 ? 23.506 6.037 8.332 1.00 11.76 1025 HIS A CA 1
ATOM 1083 C C . HIS A 1 133 ? 22.950 4.758 7.750 1.00 14.81 1025 HIS A C 1
ATOM 1084 O O . HIS A 1 133 ? 22.136 4.120 8.441 1.00 18.20 1025 HIS A O 1
#

Sequence (133 aa):
AKHYKNNPSLITFLCKNCSVLACSGEDIHVIEKMHHVNMTPEFKELYIVRENKALQKKCADYQINGEIICKCGQAWGTMMVHKGLDLPCLKIRNFVVVFKNNSTKKQYKKWVELPITFPNLDYSELEHHHHHH

Foldseek 3Di:
DVPFAQDQQQKWWAFPPPRHTQGGRQQWADEQNHFIFGQDPVNVVFWDWAADVVPFDDDDFWTWGGWIAGPVGQTFGTWIAGPNGTTHTGQQQRTWMFGPPVGDIHGDRHPVVRRYDHHYDYSVRVVVVVVPD

GO terms:
  GO:0005737 cytoplasm (C, IDA)
  GO:0038187 pattern recognition receptor activity (F, IDA)
  GO:0042802 identical protein binding (F, IDA)
  GO:0140374 antiviral innate immune response (P, IDA)
  GO:0098586 cellular response to virus (P, IEP)
  GO:0005739 mitochondrion (C, IDA)
  GO:0039530 MDA-5 signaling pathway (P, IDA)
  GO:0003723 RNA binding (F, IDA)
  GO:0003725 double-stranded RNA binding (F, IDA)
  GO:0003727 single-stranded RNA binding (F, IDA)
  GO:0008270 zinc ion binding (F, IDA)
  GO:0045071 negative regulation of viral genome replication (P, IDA)
  GO:00096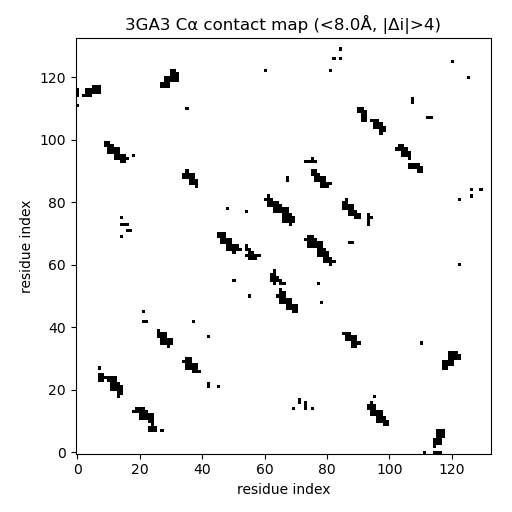15 response to virus (P, IDA)
  GO:0016925 protein sumoylation (P, IDA)
  GO:0032728 positive regulation of interferon-beta production (P, IDA)
  GO:0051607 defense response to virus (P, IDA)
  GO:0005737 cytoplasm (C, EXP)
  GO:0016887 ATP hydrolysis activity (F, EXP)
  GO:0002753 cytoplasmic pattern recognition receptor signaling pathway (P, TAS)
  GO:0034344 regulation of type III interferon production (P, TAS)

Secondary structure (DSSP, 8-state):
-TTSB--GGGEEEEETTT--EEEEGGG-EEETTTEEE---TGGGGSEEEE--TTT-EE-SS-EEEEEEEETTS-EEEEEEEETTEEEEEEPGGGEEEEETTTTEEE--SSGGGS-B---EE-GGGHHHHHHH-

Solvent-accessible surface area: 7862 Å² total; per-residue (Å²): 94,185,157,62,125,120,58,21,51,49,0,46,0,25,1,94,96,56,68,67,96,3,8,33,0,116,48,0,41,15,0,51,137,111,25,21,0,0,23,37,95,126,3,79,137,61,19,69,70,106,126,40,158,97,64,54,126,176,45,110,62,46,71,22,66,0,14,2,15,2,130,58,37,44,24,2,5,10,13,4,29,6,142,66,41,64,0,0,5,4,72,3,131,7,1,25,0,21,40,130,134,111,85,72,134,96,122,23,170,134,33,98,84,1,57,8,60,19,70,53,19,34,25,97,79,0,88,111,34,67,152,111,168

CATH classification: 2.170.150.30

Nearest PDB structures (foldseek):
  3ga3-assembly1_A  TM=1.008E+00  e=1.221E-26  Homo sapiens
  2rqb-assembly1_A  TM=9.050E-01  e=1.310E-18  Homo sapiens
  7bkp-assembly1_A  TM=8.727E-01  e=3.762E-17  Mus musculus
  2w4r-assembly3_C  TM=8.688E-01  e=3.968E-11  Homo sapiens
  3eqt-assembly1_B  TM=8.287E-01  e=2.288E-11  Homo sapiens

B-factor: mean 17.44, std 8.32, range [8.13, 49.04]